Protein AF-A0A6A6EQM7-F1 (afdb_monomer_lite)

Structure (mmCIF, N/CA/C/O backbone):
data_AF-A0A6A6EQM7-F1
#
_entry.id   AF-A0A6A6EQM7-F1
#
loop_
_atom_site.group_PDB
_atom_site.id
_atom_site.type_symbol
_atom_site.label_atom_id
_atom_site.label_alt_id
_atom_site.label_comp_id
_atom_site.label_asym_id
_atom_site.label_entity_id
_atom_site.label_seq_id
_atom_site.pdbx_PDB_ins_code
_atom_site.Cartn_x
_atom_site.Cartn_y
_atom_site.Cartn_z
_atom_site.occupancy
_atom_site.B_iso_or_equiv
_atom_site.auth_seq_id
_atom_site.auth_comp_id
_atom_site.auth_asym_id
_atom_site.auth_atom_id
_atom_site.pdbx_PDB_model_num
ATOM 1 N N . MET A 1 1 ? 48.712 -15.292 -35.661 1.00 48.31 1 MET A N 1
ATOM 2 C CA . MET A 1 1 ? 48.149 -16.627 -35.947 1.00 48.31 1 MET A CA 1
ATOM 3 C C . MET A 1 1 ? 46.661 -16.428 -36.150 1.00 48.31 1 MET A C 1
ATOM 5 O O . MET A 1 1 ? 46.011 -15.920 -35.245 1.00 48.31 1 MET A O 1
ATOM 9 N N . THR A 1 2 ? 46.170 -16.629 -37.366 1.00 60.62 2 THR A N 1
ATOM 10 C CA . THR A 1 2 ? 44.804 -16.251 -37.763 1.00 60.62 2 THR A CA 1
ATOM 11 C C . THR A 1 2 ? 43.793 -17.243 -37.183 1.00 60.62 2 THR A C 1
ATOM 13 O O . THR A 1 2 ? 44.101 -18.425 -37.082 1.00 60.62 2 THR A O 1
ATOM 16 N N . ILE A 1 3 ? 42.580 -16.799 -36.828 1.00 56.69 3 ILE A N 1
ATOM 17 C CA . ILE A 1 3 ? 41.493 -17.660 -36.298 1.00 56.69 3 ILE A CA 1
ATOM 18 C C . ILE A 1 3 ? 41.220 -18.857 -37.231 1.00 56.69 3 ILE A C 1
ATOM 20 O O . ILE A 1 3 ? 40.892 -19.949 -36.775 1.00 56.69 3 ILE A O 1
ATOM 24 N N . LEU A 1 4 ? 41.460 -18.679 -38.533 1.00 53.56 4 LEU A N 1
ATOM 25 C CA . LEU A 1 4 ? 41.425 -19.724 -39.554 1.00 53.56 4 LEU A CA 1
ATOM 26 C C . LEU A 1 4 ? 42.369 -20.907 -39.250 1.00 53.56 4 LEU A C 1
ATOM 28 O O . LEU A 1 4 ? 41.964 -22.060 -39.387 1.00 53.56 4 LEU A O 1
ATOM 32 N N . ASP A 1 5 ? 43.589 -20.633 -38.778 1.00 62.34 5 ASP A N 1
ATOM 33 C CA . ASP A 1 5 ? 44.609 -21.647 -38.463 1.00 62.34 5 ASP A CA 1
ATOM 34 C C . ASP A 1 5 ? 44.280 -22.411 -37.166 1.00 62.34 5 ASP A C 1
ATOM 36 O O . ASP A 1 5 ? 44.743 -23.535 -36.945 1.00 62.34 5 ASP A O 1
ATOM 40 N N . GLU A 1 6 ? 43.498 -21.799 -36.272 1.00 64.06 6 GLU A N 1
ATOM 41 C CA . GLU A 1 6 ? 42.990 -22.443 -35.056 1.00 64.06 6 GLU A CA 1
ATOM 42 C C . GLU A 1 6 ? 41.737 -23.281 -35.351 1.00 64.06 6 GLU A C 1
ATOM 44 O O . GLU A 1 6 ? 41.615 -24.411 -34.876 1.00 64.06 6 GLU A O 1
ATOM 49 N N . PHE A 1 7 ? 40.836 -22.769 -36.192 1.00 59.97 7 PHE A N 1
ATOM 50 C CA . PHE A 1 7 ? 39.617 -23.457 -36.617 1.00 59.97 7 PHE A CA 1
ATOM 51 C C . PHE A 1 7 ? 39.933 -24.709 -37.447 1.00 59.97 7 PHE A C 1
ATOM 53 O O . PHE A 1 7 ? 39.394 -25.783 -37.177 1.00 59.97 7 PHE A O 1
ATOM 60 N N . GLN A 1 8 ? 40.885 -24.611 -38.383 1.00 57.59 8 GLN A N 1
ATOM 61 C CA . GLN A 1 8 ? 41.388 -25.767 -39.133 1.00 57.59 8 GLN A CA 1
ATOM 62 C C . GLN A 1 8 ? 41.993 -26.827 -38.207 1.00 57.59 8 GLN A C 1
ATOM 64 O O . GLN A 1 8 ? 41.717 -28.013 -38.377 1.00 57.59 8 GLN A O 1
ATOM 69 N N . ARG A 1 9 ? 42.746 -26.419 -37.177 1.00 60.41 9 ARG A N 1
ATOM 70 C CA . ARG A 1 9 ? 43.283 -27.359 -36.184 1.00 60.41 9 ARG A CA 1
ATOM 71 C C . ARG A 1 9 ? 42.194 -28.036 -35.355 1.00 60.41 9 ARG A C 1
ATOM 73 O O . ARG A 1 9 ? 42.255 -29.249 -35.194 1.00 60.41 9 ARG A O 1
ATOM 80 N N . LYS A 1 10 ? 41.185 -27.302 -34.872 1.00 61.72 10 LYS A N 1
ATOM 81 C CA . LYS A 1 10 ? 40.086 -27.871 -34.062 1.00 61.72 10 LYS A CA 1
ATOM 82 C C . LYS A 1 10 ? 39.231 -28.888 -34.825 1.00 61.72 10 LYS A C 1
ATOM 84 O O . LYS A 1 10 ? 38.786 -29.858 -34.224 1.00 61.72 10 LYS A O 1
ATOM 89 N N . ILE A 1 11 ? 39.044 -28.714 -36.134 1.00 55.62 11 ILE A N 1
ATOM 90 C CA . ILE A 1 11 ? 38.280 -29.657 -36.971 1.00 55.62 11 ILE A CA 1
ATOM 91 C C . ILE A 1 11 ? 39.082 -30.946 -37.249 1.00 55.62 11 ILE A C 1
ATOM 93 O O . ILE A 1 11 ? 38.516 -32.042 -37.223 1.00 55.62 11 ILE A O 1
ATOM 97 N N . VAL A 1 12 ? 40.399 -30.836 -37.471 1.00 54.72 12 VAL A N 1
ATOM 98 C CA . VAL A 1 12 ? 41.298 -31.968 -37.795 1.00 54.72 12 VAL A CA 1
ATOM 99 C C . VAL A 1 12 ? 41.464 -32.963 -36.634 1.00 54.72 12 VAL A C 1
ATOM 101 O O . VAL A 1 12 ? 41.797 -34.122 -36.863 1.00 54.72 12 VAL A O 1
ATOM 104 N N . ILE A 1 13 ? 41.177 -32.553 -35.395 1.00 53.66 13 ILE A N 1
ATOM 105 C CA . ILE A 1 13 ? 41.387 -33.376 -34.190 1.00 53.66 13 ILE A CA 1
ATOM 106 C C . ILE A 1 13 ? 40.326 -34.491 -34.018 1.00 53.66 13 ILE A C 1
ATOM 108 O O . ILE A 1 13 ? 40.576 -35.456 -33.299 1.00 53.66 13 ILE A O 1
ATOM 112 N N . SER A 1 14 ? 39.175 -34.446 -34.708 1.00 47.56 14 SER A N 1
ATOM 113 C CA . SER A 1 14 ? 38.178 -35.538 -34.660 1.00 47.56 14 SER A CA 1
ATOM 114 C C . SER A 1 14 ? 38.446 -36.604 -35.742 1.00 47.56 14 SER A C 1
ATOM 116 O O . SER A 1 14 ? 38.287 -36.391 -36.945 1.00 47.56 14 SER A O 1
ATOM 118 N N . SER A 1 15 ? 38.902 -37.777 -35.307 1.00 50.97 15 SER A N 1
ATOM 119 C CA . SER A 1 15 ? 39.661 -38.789 -36.067 1.00 50.97 15 SER A CA 1
ATOM 120 C C . SER A 1 15 ? 38.935 -39.562 -37.189 1.00 50.97 15 SER A C 1
ATOM 122 O O . SER A 1 15 ? 39.508 -40.490 -37.753 1.00 50.97 15 SER A O 1
ATOM 124 N N . GLY A 1 16 ? 37.719 -39.177 -37.585 1.00 55.12 16 GLY A N 1
ATOM 125 C CA . GLY A 1 16 ? 36.989 -39.763 -38.727 1.00 55.12 16 GLY A CA 1
ATOM 126 C C . GLY A 1 16 ? 36.678 -38.781 -39.862 1.00 55.12 16 GLY A C 1
ATOM 127 O O . GLY A 1 16 ? 36.151 -39.173 -40.902 1.00 55.12 16 GLY A O 1
ATOM 128 N N . VAL A 1 17 ? 36.999 -37.496 -39.687 1.00 52.00 17 VAL A N 1
ATOM 129 C CA . VAL A 1 17 ? 36.474 -36.410 -40.531 1.00 52.00 17 VAL A CA 1
ATOM 130 C C . VAL A 1 17 ? 37.425 -36.052 -41.684 1.00 52.00 17 VAL A C 1
ATOM 132 O O . VAL A 1 17 ? 37.037 -35.309 -42.571 1.00 52.00 17 VAL A O 1
ATOM 135 N N . GLY A 1 18 ? 38.636 -36.620 -41.778 1.00 52.28 18 GLY A N 1
ATOM 136 C CA . GLY A 1 18 ? 39.686 -36.187 -42.726 1.00 52.28 18 GLY A CA 1
ATOM 137 C C . GLY A 1 18 ? 39.275 -36.072 -44.208 1.00 52.28 18 GLY A C 1
ATOM 138 O O . GLY A 1 18 ? 39.628 -35.095 -44.868 1.00 52.28 18 GLY A O 1
ATOM 139 N N . LYS A 1 19 ? 38.460 -37.005 -44.729 1.00 55.03 19 LYS A N 1
ATOM 140 C CA . LYS A 1 19 ? 37.914 -36.917 -46.104 1.00 55.03 19 LYS A CA 1
ATOM 141 C C . LYS A 1 19 ? 36.828 -35.842 -46.241 1.00 55.03 19 LYS A C 1
ATOM 143 O O . LYS A 1 19 ? 36.769 -35.155 -47.256 1.00 55.03 19 LYS A O 1
ATOM 148 N N . VAL A 1 20 ? 36.000 -35.673 -45.210 1.00 55.84 20 VAL A N 1
ATOM 149 C CA . VAL A 1 20 ? 34.945 -34.650 -45.144 1.00 55.84 20 VAL A CA 1
ATOM 150 C C . VAL A 1 20 ? 35.559 -33.255 -44.976 1.00 55.84 20 VAL A C 1
ATOM 152 O O . VAL A 1 20 ? 35.103 -32.319 -45.623 1.00 55.84 20 VAL A O 1
ATOM 155 N N . VAL A 1 21 ? 36.645 -33.116 -44.204 1.00 57.25 21 VAL A N 1
ATOM 156 C CA . VAL A 1 21 ? 37.414 -31.869 -44.063 1.00 57.25 21 VAL A CA 1
ATOM 157 C C . VAL A 1 21 ? 38.009 -31.455 -45.397 1.00 57.25 21 VAL A C 1
ATOM 159 O O . VAL A 1 21 ? 37.822 -30.314 -45.789 1.00 57.25 21 VAL A O 1
ATOM 162 N N . HIS A 1 22 ? 38.682 -32.353 -46.123 1.00 54.66 22 HIS A N 1
ATOM 163 C CA . HIS A 1 22 ? 39.288 -31.993 -47.408 1.00 54.66 22 HIS A CA 1
ATOM 164 C C . HIS A 1 22 ? 38.228 -31.637 -48.468 1.00 54.66 22 HIS A C 1
ATOM 166 O O . HIS A 1 22 ? 38.450 -30.744 -49.284 1.00 54.66 22 HIS A O 1
ATOM 172 N N . ALA A 1 23 ? 37.055 -32.280 -48.427 1.00 53.97 23 ALA A N 1
ATOM 173 C CA . ALA A 1 23 ? 35.927 -31.965 -49.304 1.00 53.97 23 ALA A CA 1
ATOM 174 C C . ALA A 1 23 ? 35.247 -30.626 -48.955 1.00 53.97 23 ALA A C 1
ATOM 176 O O . ALA A 1 23 ? 34.910 -29.857 -49.853 1.00 53.97 23 ALA A O 1
ATOM 177 N N . LEU A 1 24 ? 35.066 -30.321 -47.665 1.00 53.34 24 LEU A N 1
ATOM 178 C CA . LEU A 1 24 ? 34.486 -29.054 -47.206 1.00 53.34 24 LEU A CA 1
ATOM 179 C C . LEU A 1 24 ? 35.476 -27.891 -47.336 1.00 53.34 24 LEU A C 1
ATOM 181 O O . LEU A 1 24 ? 35.084 -26.808 -47.753 1.00 53.34 24 LEU A O 1
ATOM 185 N N . ALA A 1 25 ? 36.756 -28.115 -47.044 1.00 56.50 25 ALA A N 1
ATOM 186 C CA . ALA A 1 25 ? 37.814 -27.118 -47.178 1.00 56.50 25 ALA A CA 1
ATOM 187 C C . ALA A 1 25 ? 38.108 -26.773 -48.645 1.00 56.50 25 ALA A C 1
ATOM 189 O O . ALA A 1 25 ? 38.387 -25.619 -48.941 1.00 56.50 25 ALA A O 1
ATOM 190 N N . TRP A 1 26 ? 37.997 -27.730 -49.578 1.00 49.75 26 TRP A N 1
ATOM 191 C CA . TRP A 1 26 ? 38.095 -27.447 -51.019 1.00 49.75 26 TRP A CA 1
ATOM 192 C C . TRP A 1 26 ? 36.907 -26.629 -51.543 1.00 49.75 26 TRP A C 1
ATOM 194 O O . TRP A 1 26 ? 37.039 -25.866 -52.497 1.00 49.75 26 TRP A O 1
ATOM 204 N N . LYS A 1 27 ? 35.737 -26.770 -50.910 1.00 60.09 27 LYS A N 1
ATOM 205 C CA . LYS A 1 27 ? 34.501 -26.098 -51.323 1.00 60.09 27 LYS A CA 1
ATOM 206 C C . LYS A 1 27 ? 34.482 -24.601 -50.991 1.00 60.09 27 LYS A C 1
ATOM 208 O O . LYS A 1 27 ? 33.705 -23.879 -51.604 1.00 60.09 27 LYS A O 1
ATOM 213 N N . PHE A 1 28 ? 35.333 -24.139 -50.072 1.00 58.94 28 PHE A N 1
ATOM 214 C CA . PHE A 1 28 ? 35.400 -22.741 -49.644 1.00 58.94 28 PHE A CA 1
ATOM 215 C C . PHE A 1 28 ? 36.842 -22.221 -49.724 1.00 58.94 28 PHE A C 1
ATOM 217 O O . PHE A 1 28 ? 37.717 -22.654 -48.978 1.00 58.94 28 PHE A O 1
ATOM 224 N N . ASN A 1 29 ? 37.106 -21.255 -50.609 1.00 71.81 29 ASN A N 1
ATOM 225 C CA . ASN A 1 29 ? 38.403 -20.565 -50.653 1.00 71.81 29 ASN A CA 1
ATOM 226 C C . ASN A 1 29 ? 38.622 -19.792 -49.333 1.00 71.81 29 ASN A C 1
ATOM 228 O O . ASN A 1 29 ? 37.673 -19.247 -48.772 1.00 71.81 29 ASN A O 1
ATOM 232 N N . LYS A 1 30 ? 39.870 -19.672 -48.864 1.00 73.31 30 LYS A N 1
ATOM 233 C CA . LYS A 1 30 ? 40.288 -18.787 -47.759 1.00 73.31 30 LYS A CA 1
ATOM 234 C C . LYS A 1 30 ? 39.599 -17.414 -47.797 1.00 73.31 30 LYS A C 1
ATOM 236 O O . LYS A 1 30 ? 39.030 -16.988 -46.799 1.00 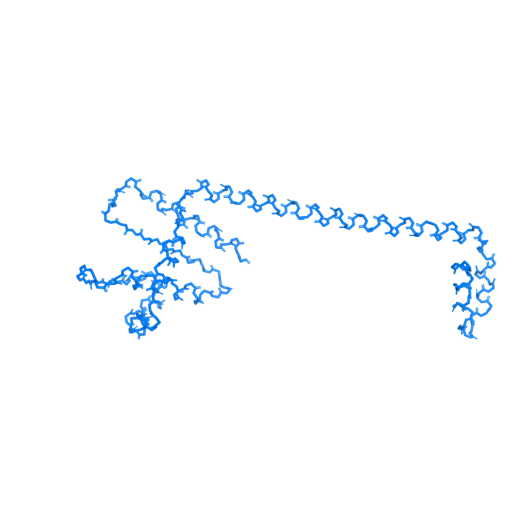73.31 30 LYS A O 1
ATOM 241 N N . ALA A 1 31 ? 39.538 -16.782 -48.971 1.00 76.12 31 ALA A N 1
ATOM 242 C CA . ALA A 1 31 ? 38.865 -15.492 -49.152 1.00 76.12 31 ALA A CA 1
ATOM 243 C C . ALA A 1 31 ? 37.343 -15.538 -48.897 1.00 76.12 31 ALA A C 1
ATOM 245 O O . ALA A 1 31 ? 36.720 -14.528 -48.581 1.00 76.12 31 ALA A O 1
ATOM 246 N N . GLU A 1 32 ? 36.697 -16.686 -49.077 1.00 78.44 32 GLU A N 1
ATOM 247 C CA . GLU A 1 32 ? 35.282 -16.890 -48.765 1.00 78.44 32 GLU A CA 1
ATOM 248 C C . GLU A 1 32 ? 35.052 -17.097 -47.267 1.00 78.44 32 GLU A C 1
ATOM 250 O O . GLU A 1 32 ? 34.159 -16.462 -46.704 1.00 78.44 32 GLU A O 1
ATOM 255 N N . VAL A 1 33 ? 35.905 -17.883 -46.604 1.00 80.31 33 VAL A N 1
ATOM 256 C CA . VAL A 1 33 ? 35.846 -18.078 -45.147 1.00 80.31 33 VAL A CA 1
ATOM 257 C C . VAL A 1 33 ? 36.122 -16.767 -44.406 1.00 80.31 33 VAL A C 1
ATOM 259 O O . VAL A 1 33 ? 35.363 -16.403 -43.508 1.00 80.31 33 VAL A O 1
ATOM 262 N N . ASP A 1 34 ? 37.123 -15.996 -44.838 1.00 78.25 34 ASP A N 1
ATOM 263 C CA . ASP A 1 34 ? 37.434 -14.677 -44.268 1.00 78.25 34 ASP A CA 1
ATOM 264 C C . ASP A 1 34 ? 36.263 -13.694 -44.446 1.00 78.25 34 ASP A C 1
ATOM 266 O O . ASP A 1 34 ? 35.932 -12.923 -43.536 1.00 78.25 34 ASP A O 1
ATOM 270 N N . ARG A 1 35 ? 35.566 -13.754 -45.592 1.00 84.94 35 ARG A N 1
ATOM 271 C CA . ARG A 1 35 ? 34.342 -12.971 -45.829 1.00 84.94 35 ARG A CA 1
ATOM 272 C C . ARG A 1 35 ? 33.201 -13.397 -44.906 1.00 84.94 35 ARG A C 1
ATOM 274 O O . ARG A 1 35 ? 32.504 -12.527 -44.383 1.00 84.94 35 ARG A O 1
ATOM 281 N N . MET A 1 36 ? 32.996 -14.696 -44.691 1.00 82.81 36 MET A N 1
ATOM 282 C CA . MET A 1 36 ? 31.962 -15.207 -43.782 1.00 82.81 36 MET A CA 1
ATOM 283 C C . MET A 1 36 ? 32.236 -14.816 -42.328 1.00 82.81 36 MET A C 1
ATOM 285 O O . MET A 1 36 ? 31.340 -14.290 -41.671 1.00 82.81 36 MET A O 1
ATOM 289 N N . LEU A 1 37 ? 33.471 -14.984 -41.854 1.00 82.94 37 LEU A N 1
ATOM 290 C CA . LEU A 1 37 ? 33.883 -14.578 -40.507 1.00 82.94 37 LEU A CA 1
ATOM 291 C C . LEU A 1 37 ? 33.724 -13.067 -40.305 1.00 82.94 37 LEU A C 1
ATOM 293 O O . LEU A 1 37 ? 33.137 -12.635 -39.317 1.00 82.94 37 LEU A O 1
ATOM 297 N N . SER A 1 38 ? 34.126 -12.259 -41.290 1.00 86.38 38 SER A N 1
ATOM 298 C CA . SER A 1 38 ? 33.918 -10.803 -41.254 1.00 86.38 38 SER A CA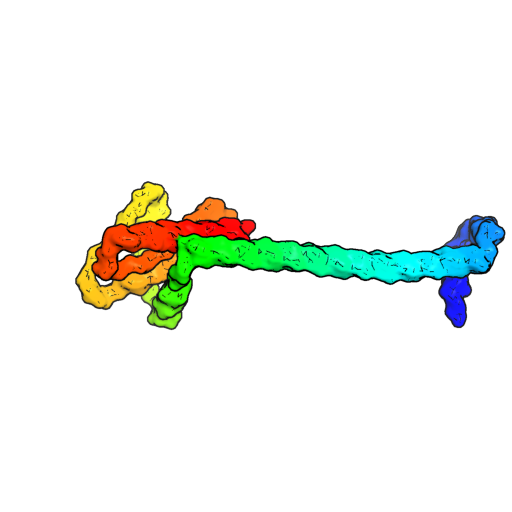 1
ATOM 299 C C . SER A 1 38 ? 32.436 -10.427 -41.146 1.00 86.38 38 SER A C 1
ATOM 301 O O . SER A 1 38 ? 32.079 -9.464 -40.467 1.00 86.38 38 SER A O 1
ATOM 303 N N . ARG A 1 39 ? 31.547 -11.180 -41.807 1.00 92.00 39 ARG A N 1
ATOM 304 C CA . ARG A 1 39 ? 30.094 -10.990 -41.683 1.00 92.00 39 ARG A CA 1
ATOM 305 C C . ARG A 1 39 ? 29.580 -11.420 -40.311 1.00 92.00 39 ARG A C 1
ATOM 307 O O . ARG A 1 39 ? 28.738 -10.717 -39.763 1.00 92.00 39 ARG A O 1
ATOM 314 N N . MET A 1 40 ? 30.080 -12.524 -39.759 1.00 90.19 40 MET A N 1
ATOM 315 C CA . MET A 1 40 ? 29.715 -12.992 -38.417 1.00 90.19 40 MET A CA 1
ATOM 316 C C . MET A 1 40 ? 30.121 -11.990 -37.335 1.00 90.19 40 MET A C 1
ATOM 318 O O . MET A 1 40 ? 29.304 -11.683 -36.474 1.00 90.19 40 MET A O 1
ATOM 322 N N . GLU A 1 41 ? 31.321 -11.412 -37.413 1.00 89.62 41 GLU A N 1
ATOM 323 C CA . GLU A 1 41 ? 31.762 -10.385 -36.457 1.00 89.62 41 GLU A CA 1
ATOM 324 C C . GLU A 1 41 ? 30.892 -9.124 -36.532 1.00 89.62 41 GLU A C 1
ATOM 326 O O . GLU A 1 41 ? 30.461 -8.592 -35.509 1.00 89.62 41 GLU A O 1
ATOM 331 N N . ARG A 1 42 ? 30.533 -8.681 -37.744 1.00 94.19 42 ARG A N 1
ATOM 332 C CA . ARG A 1 42 ? 29.588 -7.564 -37.917 1.00 94.19 42 ARG A CA 1
ATOM 333 C C . ARG A 1 42 ? 28.206 -7.885 -37.344 1.00 94.19 42 ARG A C 1
ATOM 335 O O . ARG A 1 42 ? 27.607 -7.030 -36.696 1.00 94.19 42 ARG A O 1
ATOM 342 N N . LEU A 1 43 ? 27.707 -9.105 -37.559 1.00 93.62 43 LEU A N 1
ATOM 343 C CA . LEU A 1 43 ? 26.425 -9.555 -37.008 1.00 93.62 43 LEU A CA 1
ATOM 344 C C . LEU A 1 43 ? 26.456 -9.624 -35.480 1.00 93.62 43 LEU A C 1
ATOM 346 O O . LEU A 1 43 ? 25.499 -9.197 -34.844 1.00 93.62 43 LEU A O 1
ATOM 350 N N . LYS A 1 44 ? 27.557 -10.095 -34.885 1.00 92.50 44 LYS A N 1
ATOM 351 C CA . LYS A 1 44 ? 27.738 -10.155 -33.430 1.00 92.50 44 LYS A CA 1
ATOM 352 C C . LYS A 1 44 ? 27.595 -8.776 -32.783 1.00 92.50 44 LYS A C 1
ATOM 354 O O . LYS A 1 44 ? 26.866 -8.639 -31.805 1.00 92.50 44 LYS A O 1
ATOM 359 N N . VAL A 1 45 ? 28.242 -7.758 -33.355 1.00 95.62 45 VAL A N 1
ATOM 360 C CA . VAL A 1 45 ? 28.136 -6.368 -32.877 1.00 95.62 45 VAL A CA 1
ATOM 361 C C . VAL A 1 45 ? 26.710 -5.835 -33.038 1.00 95.62 45 VAL A C 1
ATOM 363 O O . VAL A 1 45 ? 26.165 -5.246 -32.109 1.00 95.62 45 VAL A O 1
ATOM 366 N N . LEU A 1 46 ? 26.083 -6.072 -34.193 1.00 93.50 46 LEU A N 1
ATOM 367 C CA . LEU A 1 46 ? 24.720 -5.608 -34.463 1.00 93.50 46 LEU A CA 1
ATOM 368 C C . LEU A 1 46 ? 23.693 -6.226 -33.500 1.00 93.50 46 LEU A C 1
ATOM 370 O O . LEU A 1 46 ? 22.799 -5.525 -33.028 1.00 93.50 46 LEU A O 1
ATOM 374 N N . ILE A 1 47 ? 23.830 -7.518 -33.190 1.00 94.94 47 ILE A N 1
ATOM 375 C CA . ILE A 1 47 ? 22.970 -8.214 -32.225 1.00 94.94 47 ILE A CA 1
ATOM 376 C C . ILE A 1 47 ? 23.112 -7.582 -30.841 1.00 94.94 47 ILE A C 1
ATOM 378 O O . ILE A 1 47 ? 22.099 -7.284 -30.217 1.00 94.94 47 ILE A O 1
ATOM 382 N N . LEU A 1 48 ? 24.343 -7.330 -30.387 1.00 93.12 48 LEU A N 1
ATOM 383 C CA . LEU A 1 48 ? 24.586 -6.715 -29.082 1.00 93.12 48 LEU A CA 1
ATOM 384 C C . LEU A 1 48 ? 23.909 -5.342 -28.973 1.00 93.12 48 LEU A C 1
ATOM 386 O O . LEU A 1 48 ? 23.146 -5.108 -28.042 1.00 93.12 48 LEU A O 1
ATOM 390 N N . ILE A 1 49 ? 24.118 -4.476 -29.968 1.00 94.44 49 ILE A N 1
ATOM 391 C CA . ILE A 1 49 ? 23.508 -3.140 -30.003 1.00 94.44 49 ILE A CA 1
ATOM 392 C C . ILE A 1 49 ? 21.980 -3.239 -30.031 1.00 94.44 49 ILE A C 1
ATOM 394 O O . ILE A 1 49 ? 21.303 -2.497 -29.326 1.00 94.44 49 ILE A O 1
ATOM 398 N N . SER A 1 50 ? 21.424 -4.154 -30.830 1.00 92.31 50 SER A N 1
ATOM 399 C CA . SER A 1 50 ? 19.969 -4.325 -30.928 1.00 92.31 50 SER A CA 1
ATOM 400 C C . SER A 1 50 ? 19.372 -4.740 -29.581 1.00 92.31 50 SER A C 1
ATOM 402 O O . SER A 1 50 ? 18.386 -4.150 -29.149 1.00 92.31 50 SER A O 1
ATOM 404 N N . LEU A 1 51 ? 20.018 -5.675 -28.876 1.00 93.94 51 LEU A N 1
ATOM 405 C CA . LEU A 1 51 ? 19.606 -6.095 -27.535 1.00 93.94 51 LEU A CA 1
ATOM 406 C C . LEU A 1 51 ? 19.681 -4.944 -26.523 1.00 93.94 51 LEU A C 1
ATOM 408 O O . LEU A 1 51 ? 18.749 -4.751 -25.741 1.00 93.94 51 LEU A O 1
ATOM 412 N N . GLU A 1 52 ? 20.753 -4.150 -26.543 1.00 94.81 52 GLU A N 1
ATOM 413 C CA . GLU A 1 52 ? 20.887 -2.975 -25.671 1.00 94.81 52 GLU A CA 1
ATOM 414 C C . GLU A 1 52 ? 19.810 -1.920 -25.962 1.00 94.81 52 GLU A C 1
ATOM 416 O O . GLU A 1 52 ? 19.194 -1.376 -25.040 1.00 94.81 52 GLU A O 1
ATOM 421 N N . MET A 1 53 ? 19.534 -1.657 -27.241 1.00 93.25 53 MET A N 1
ATOM 422 C CA . MET A 1 53 ? 18.476 -0.740 -27.662 1.00 93.25 53 MET A CA 1
ATOM 423 C C . MET A 1 53 ? 17.095 -1.220 -27.218 1.00 93.25 53 MET A C 1
ATOM 425 O O . MET A 1 53 ? 16.280 -0.399 -26.791 1.00 93.25 53 MET A O 1
ATOM 429 N N . ASP A 1 54 ? 16.825 -2.520 -27.301 1.00 94.06 54 ASP A N 1
ATOM 430 C CA . ASP A 1 54 ? 15.555 -3.098 -26.869 1.00 94.06 54 ASP A CA 1
ATOM 431 C C . ASP A 1 54 ? 15.398 -3.010 -25.350 1.00 94.06 54 ASP A C 1
ATOM 433 O O . ASP A 1 54 ? 14.354 -2.554 -24.878 1.00 94.06 54 ASP A O 1
ATOM 437 N N . HIS A 1 55 ? 16.451 -3.312 -24.580 1.00 91.06 55 HIS A N 1
ATOM 438 C CA . HIS A 1 55 ? 16.469 -3.096 -23.130 1.00 91.06 55 HIS A CA 1
ATOM 439 C C . HIS A 1 55 ? 16.193 -1.637 -22.760 1.00 91.06 55 HIS A C 1
ATOM 441 O O . HIS A 1 55 ? 15.384 -1.359 -21.870 1.00 91.06 55 HIS A O 1
ATOM 447 N N . PHE A 1 56 ? 16.835 -0.697 -23.451 1.00 94.44 56 PHE A N 1
ATOM 448 C CA . PHE A 1 56 ? 16.627 0.726 -23.216 1.00 94.44 56 PHE A CA 1
ATOM 449 C C . PHE A 1 56 ? 15.198 1.163 -23.559 1.00 94.44 56 PHE A C 1
ATOM 451 O O . PHE A 1 56 ? 14.572 1.876 -22.773 1.00 94.44 56 PHE A O 1
ATOM 458 N N . LYS A 1 57 ? 14.655 0.724 -24.702 1.00 94.88 57 LYS A N 1
ATOM 459 C CA . LYS A 1 57 ? 13.272 1.023 -25.102 1.00 94.88 57 LYS A CA 1
ATOM 460 C C . LYS A 1 57 ? 12.267 0.477 -24.094 1.00 94.88 57 LYS A C 1
ATOM 462 O O . LYS A 1 57 ? 11.375 1.222 -23.697 1.00 94.88 57 LYS A O 1
ATOM 467 N N . LEU A 1 58 ? 12.437 -0.772 -23.656 1.00 94.25 58 LEU A N 1
ATOM 468 C CA . LEU A 1 58 ? 11.603 -1.388 -22.622 1.00 94.25 58 LEU A CA 1
ATOM 469 C C . LEU A 1 58 ? 11.678 -0.602 -21.312 1.00 94.25 58 LEU A C 1
ATOM 471 O O . LEU A 1 58 ? 10.647 -0.206 -20.778 1.00 94.25 58 LEU A O 1
ATOM 475 N N . SER A 1 59 ? 12.888 -0.304 -20.833 1.00 94.25 59 SER A N 1
ATOM 476 C CA . SER A 1 59 ? 13.094 0.485 -19.612 1.00 94.25 59 SER A CA 1
ATOM 477 C C . SER A 1 59 ? 12.450 1.870 -19.709 1.00 94.25 59 SER A C 1
ATOM 479 O O . SER A 1 59 ? 11.809 2.338 -18.769 1.00 94.25 59 SER A O 1
ATOM 481 N N . LYS A 1 60 ? 12.563 2.531 -20.864 1.00 95.12 60 LYS A N 1
ATOM 482 C CA . LYS A 1 60 ? 11.941 3.837 -21.095 1.00 95.12 60 LYS A CA 1
ATOM 483 C C . LYS A 1 60 ? 10.415 3.753 -21.122 1.00 95.12 60 LYS A C 1
ATOM 485 O O . LYS A 1 60 ? 9.774 4.614 -20.529 1.00 95.12 60 LYS A O 1
ATOM 490 N N . ALA A 1 61 ? 9.847 2.740 -21.777 1.00 94.62 61 ALA A N 1
ATOM 491 C CA . ALA A 1 61 ? 8.403 2.515 -21.801 1.00 94.62 61 ALA A CA 1
ATOM 492 C C . ALA A 1 61 ? 7.862 2.280 -20.382 1.00 94.62 61 ALA A C 1
ATOM 494 O O . ALA A 1 61 ? 6.985 3.013 -19.943 1.00 94.62 61 ALA A O 1
ATOM 495 N N . VAL A 1 62 ? 8.488 1.379 -19.618 1.00 91.69 62 VAL A N 1
ATOM 496 C CA . VAL A 1 62 ? 8.120 1.107 -18.217 1.00 91.69 62 VAL A CA 1
ATOM 497 C C . VAL A 1 62 ? 8.224 2.365 -17.351 1.00 91.69 62 VAL A C 1
ATOM 499 O O . VAL A 1 62 ? 7.330 2.653 -16.562 1.00 91.69 62 VAL A O 1
ATOM 502 N N . ASN A 1 63 ? 9.291 3.155 -17.498 1.00 91.50 63 ASN A N 1
ATOM 503 C CA . ASN A 1 63 ? 9.442 4.397 -16.737 1.00 91.50 63 ASN A CA 1
ATOM 504 C C . ASN A 1 63 ? 8.391 5.454 -17.101 1.00 91.50 63 ASN A C 1
ATOM 506 O O . ASN A 1 63 ? 7.962 6.200 -16.220 1.00 91.50 63 ASN A O 1
ATOM 510 N N . ASN A 1 64 ? 7.980 5.528 -18.369 1.00 93.50 64 ASN A N 1
ATOM 511 C CA . ASN A 1 64 ? 6.892 6.405 -18.791 1.00 93.50 64 ASN A CA 1
ATOM 512 C C . ASN A 1 64 ? 5.563 5.953 -18.177 1.00 93.50 64 ASN A C 1
ATOM 514 O O . ASN A 1 64 ? 4.897 6.776 -17.558 1.00 93.50 64 ASN A O 1
ATOM 518 N N . ASP A 1 65 ? 5.245 4.658 -18.233 1.00 90.38 65 ASP A N 1
ATOM 519 C CA . ASP A 1 65 ? 4.024 4.116 -17.626 1.00 90.38 65 ASP A CA 1
ATOM 520 C C . ASP A 1 65 ? 3.992 4.388 -16.113 1.00 90.38 65 ASP A C 1
ATOM 522 O O . ASP A 1 65 ? 2.994 4.870 -15.578 1.00 90.38 65 ASP A O 1
ATOM 526 N N . ILE A 1 66 ? 5.116 4.178 -15.412 1.00 87.50 66 ILE A N 1
ATOM 527 C CA . ILE A 1 66 ? 5.260 4.511 -13.984 1.00 87.50 66 ILE A CA 1
ATOM 528 C C . ILE A 1 66 ? 5.036 6.009 -13.737 1.00 87.50 66 ILE A C 1
ATOM 530 O O . ILE A 1 66 ? 4.450 6.389 -12.718 1.00 87.50 66 ILE A O 1
ATOM 534 N N . LYS A 1 67 ? 5.531 6.874 -14.626 1.00 90.62 67 LYS A N 1
ATOM 535 C CA . LYS A 1 67 ? 5.361 8.324 -14.506 1.00 90.62 67 LYS A CA 1
ATOM 536 C C . LYS A 1 67 ? 3.896 8.717 -14.680 1.00 90.62 67 LYS A C 1
ATOM 538 O O . LYS A 1 67 ? 3.384 9.443 -13.831 1.00 90.62 67 LYS A O 1
ATOM 543 N N . ASP A 1 68 ? 3.229 8.200 -15.703 1.00 90.44 68 ASP A N 1
ATOM 544 C CA . ASP A 1 68 ? 1.817 8.477 -15.978 1.00 90.44 68 ASP A CA 1
ATOM 545 C C . ASP A 1 68 ? 0.937 8.006 -14.819 1.00 90.44 68 ASP A C 1
ATOM 547 O O . ASP A 1 68 ? 0.089 8.746 -14.318 1.00 90.44 68 ASP A O 1
ATOM 551 N N . ILE A 1 69 ? 1.226 6.815 -14.298 1.00 85.88 69 ILE A N 1
ATOM 552 C CA . ILE A 1 69 ? 0.608 6.267 -13.093 1.00 85.88 69 ILE A CA 1
ATOM 553 C C . ILE A 1 69 ? 0.755 7.213 -11.892 1.00 85.88 69 ILE A C 1
ATOM 555 O O . ILE A 1 69 ? -0.223 7.483 -11.188 1.00 85.88 69 ILE A O 1
ATOM 559 N N . LYS A 1 70 ? 1.969 7.718 -11.636 1.00 86.25 70 LYS A N 1
ATOM 560 C CA . LYS A 1 70 ? 2.215 8.661 -10.534 1.00 86.25 70 LYS A CA 1
ATOM 561 C C . LYS A 1 70 ? 1.424 9.948 -10.732 1.00 86.25 70 LYS A C 1
ATOM 563 O O . LYS A 1 70 ? 0.780 10.401 -9.789 1.00 86.25 70 LYS A O 1
ATOM 568 N N . THR A 1 71 ? 1.402 10.476 -11.953 1.00 90.00 71 THR A N 1
ATOM 569 C CA . THR A 1 71 ? 0.628 11.671 -12.305 1.00 90.00 71 THR A CA 1
ATOM 570 C C . THR A 1 71 ? -0.870 11.467 -12.074 1.00 90.00 71 THR A C 1
ATOM 572 O O . THR A 1 71 ? -1.515 12.334 -11.488 1.00 90.00 71 THR A O 1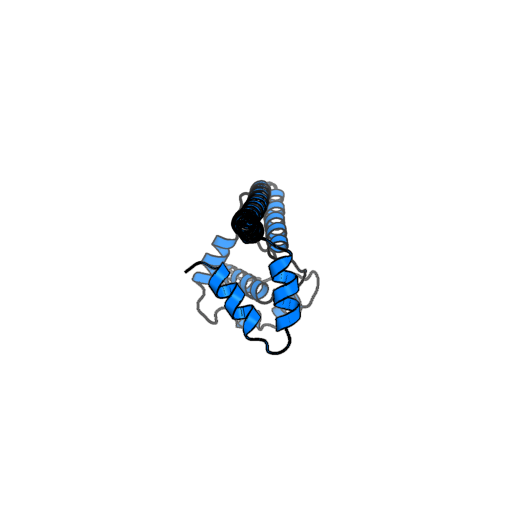
ATOM 575 N N . ILE A 1 72 ? -1.427 10.311 -12.445 1.00 89.00 72 ILE A N 1
ATOM 576 C CA . ILE A 1 72 ? -2.835 9.981 -12.179 1.00 89.00 72 ILE A CA 1
ATOM 577 C C . ILE A 1 72 ? -3.095 9.901 -10.669 1.00 89.00 72 ILE A C 1
ATOM 579 O O . ILE A 1 72 ? -4.055 10.489 -10.176 1.00 89.00 72 ILE A O 1
ATOM 583 N N . ALA A 1 73 ? -2.239 9.211 -9.911 1.00 86.25 73 ALA A N 1
ATOM 584 C CA . ALA A 1 73 ? -2.397 9.083 -8.462 1.00 86.25 73 ALA A CA 1
ATOM 585 C C . ALA A 1 73 ? -2.317 10.442 -7.735 1.00 86.25 73 ALA A C 1
ATOM 587 O O . ALA A 1 73 ? -3.042 10.667 -6.763 1.00 86.25 73 ALA A O 1
ATOM 588 N N . GLU A 1 74 ? -1.452 11.345 -8.195 1.00 86.75 74 GLU A N 1
ATOM 589 C CA . GLU A 1 74 ? -1.339 12.720 -7.692 1.00 86.75 74 GLU A CA 1
ATOM 590 C C . GLU A 1 74 ? -2.553 13.577 -8.066 1.00 86.75 74 GLU A C 1
ATOM 592 O O . GLU A 1 74 ? -3.052 14.317 -7.218 1.00 86.75 74 GLU A O 1
ATOM 597 N N . TRP A 1 75 ? -3.069 13.432 -9.291 1.00 89.62 75 TRP A N 1
ATOM 598 C CA . TRP A 1 75 ? -4.292 14.101 -9.739 1.00 89.62 75 TRP A CA 1
ATOM 599 C C . TRP A 1 75 ? -5.522 13.681 -8.923 1.00 89.62 75 TRP A C 1
ATOM 601 O O . TRP A 1 75 ? -6.341 14.533 -8.583 1.00 89.62 75 TRP A O 1
ATOM 611 N N . ILE A 1 76 ? -5.634 12.394 -8.562 1.00 87.44 76 ILE A N 1
ATOM 612 C CA . ILE A 1 76 ? -6.740 11.890 -7.735 1.00 87.44 76 ILE A CA 1
ATOM 613 C C . ILE A 1 76 ? -6.753 12.594 -6.373 1.00 87.44 76 ILE A C 1
ATOM 615 O O . ILE A 1 76 ? -7.799 13.062 -5.933 1.00 87.44 76 ILE A O 1
ATOM 619 N N . SER A 1 77 ? -5.617 12.666 -5.674 1.00 83.44 77 SER A N 1
ATOM 620 C CA . SER A 1 77 ? -5.558 13.356 -4.384 1.00 83.44 77 SER A CA 1
ATOM 621 C C . SER A 1 77 ? -4.144 13.832 -4.045 1.00 83.44 77 SER A C 1
ATOM 623 O O . SER A 1 77 ? -3.197 13.038 -4.106 1.00 83.44 77 SER A O 1
ATOM 625 N N . PRO A 1 78 ? -3.977 15.080 -3.565 1.00 75.75 78 PRO A N 1
ATOM 626 C CA . PRO A 1 78 ? -2.688 15.564 -3.078 1.00 75.75 78 PRO A CA 1
ATOM 627 C C . PRO A 1 78 ? -2.307 14.948 -1.722 1.00 75.75 78 PRO A C 1
ATOM 629 O O . PRO A 1 78 ? -1.170 15.085 -1.278 1.00 75.75 78 PRO A O 1
ATOM 632 N N . THR A 1 79 ? -3.232 14.272 -1.034 1.00 71.56 79 THR A N 1
ATOM 633 C CA . THR A 1 79 ? -3.016 13.821 0.342 1.00 71.56 79 THR A CA 1
ATOM 634 C C . THR A 1 79 ? -2.042 12.642 0.423 1.00 71.56 79 THR A C 1
ATOM 636 O O . THR A 1 79 ? -2.036 11.739 -0.425 1.00 71.56 79 THR A O 1
ATOM 639 N N . VAL A 1 80 ? -1.220 12.652 1.476 1.00 64.88 80 VAL A N 1
ATOM 640 C CA . VAL A 1 80 ? -0.227 11.622 1.794 1.00 64.88 80 VAL A CA 1
ATOM 641 C C . VAL A 1 80 ? -0.455 11.165 3.239 1.00 64.88 80 VAL A C 1
ATOM 643 O O . VAL A 1 80 ? -0.074 11.848 4.180 1.00 64.88 80 VAL A O 1
ATOM 646 N N . PHE A 1 81 ? -1.103 10.013 3.417 1.00 67.69 81 PHE A N 1
ATOM 647 C CA . PHE A 1 81 ? -1.336 9.384 4.730 1.00 67.69 81 PHE A CA 1
ATOM 648 C C . PHE A 1 81 ? -0.160 8.560 5.294 1.00 67.69 81 PHE A C 1
ATOM 650 O O . PHE A 1 81 ? -0.038 8.513 6.519 1.00 67.69 81 PHE A O 1
ATOM 657 N N . PRO A 1 82 ? 0.740 7.959 4.479 1.00 71.81 82 PRO A N 1
ATOM 658 C CA . PRO A 1 82 ? 1.816 7.108 4.998 1.00 71.81 82 PRO A CA 1
ATOM 659 C C . PRO A 1 82 ? 2.757 7.778 6.008 1.00 71.81 82 PRO A C 1
ATOM 661 O O . PRO A 1 82 ? 3.261 7.101 6.897 1.00 71.81 82 PRO A O 1
ATOM 664 N N . ALA A 1 83 ? 2.975 9.095 5.909 1.00 77.06 83 ALA A N 1
ATOM 665 C CA . ALA A 1 83 ? 3.868 9.816 6.818 1.00 77.06 83 ALA A CA 1
ATOM 666 C C . ALA A 1 83 ? 3.342 9.814 8.263 1.00 77.06 83 ALA A C 1
ATOM 668 O O . ALA A 1 83 ? 4.065 9.445 9.180 1.00 77.06 83 ALA A O 1
ATOM 669 N N . GLN A 1 84 ? 2.054 10.123 8.459 1.00 82.62 84 GLN A N 1
ATOM 670 C CA . GLN A 1 84 ? 1.441 10.133 9.791 1.00 82.62 84 GLN A CA 1
ATOM 671 C C . GLN A 1 84 ? 1.473 8.745 10.441 1.00 82.62 84 GLN A C 1
ATOM 673 O O . GLN A 1 84 ? 1.747 8.628 11.633 1.00 82.62 84 GLN A O 1
ATOM 678 N N . GLN A 1 85 ? 1.199 7.696 9.661 1.00 87.81 85 GLN A N 1
ATOM 679 C CA . GLN A 1 85 ? 1.273 6.318 10.138 1.00 87.81 85 GLN A CA 1
ATOM 680 C C . GLN A 1 85 ? 2.705 5.953 10.550 1.00 87.81 85 GLN A C 1
ATOM 682 O O . GLN A 1 85 ? 2.912 5.447 11.650 1.00 87.81 85 GLN A O 1
ATOM 687 N N . SER A 1 86 ? 3.689 6.250 9.696 1.00 86.62 86 SER A N 1
ATOM 688 C CA . SER A 1 86 ? 5.102 5.980 9.977 1.00 86.62 86 SER A CA 1
ATOM 689 C C . SER A 1 86 ? 5.579 6.697 11.240 1.00 86.62 86 SER A C 1
ATOM 691 O O . SER A 1 86 ? 6.258 6.090 12.063 1.00 86.62 86 SER A O 1
ATOM 693 N N . ASP A 1 87 ? 5.191 7.959 11.428 1.00 89.06 87 ASP A N 1
ATOM 694 C CA . ASP A 1 87 ? 5.556 8.743 12.610 1.00 89.06 87 ASP A CA 1
ATOM 695 C C . ASP A 1 87 ? 4.942 8.180 13.899 1.00 89.06 87 ASP A C 1
ATOM 697 O O . ASP A 1 87 ? 5.568 8.234 14.957 1.00 89.06 87 ASP A O 1
ATOM 701 N N . LEU A 1 88 ? 3.710 7.659 13.833 1.00 90.44 88 LEU A N 1
ATOM 702 C CA . LEU A 1 88 ? 3.046 7.034 14.979 1.00 90.44 88 LEU A CA 1
ATOM 703 C C . LEU A 1 88 ? 3.725 5.717 15.354 1.00 90.44 88 LEU A C 1
ATOM 705 O O . LEU A 1 88 ? 4.044 5.517 16.523 1.00 90.44 88 LEU A O 1
ATOM 709 N N . ILE A 1 89 ? 3.997 4.859 14.370 1.00 92.50 89 ILE A N 1
ATOM 710 C CA . ILE A 1 89 ? 4.678 3.581 14.599 1.00 92.50 89 ILE A CA 1
ATOM 711 C C . ILE A 1 89 ? 6.111 3.790 15.093 1.00 92.50 89 ILE A C 1
ATOM 713 O O . ILE A 1 89 ? 6.533 3.107 16.017 1.00 92.50 89 ILE A O 1
ATOM 717 N N . ALA A 1 90 ? 6.841 4.780 14.575 1.00 91.44 90 ALA A N 1
ATOM 718 C CA . ALA A 1 90 ? 8.200 5.077 15.033 1.00 91.44 90 ALA A CA 1
ATOM 719 C C . ALA A 1 90 ? 8.277 5.494 16.515 1.00 91.44 90 ALA A C 1
ATOM 721 O O . ALA A 1 90 ? 9.337 5.400 17.127 1.00 91.44 90 ALA A O 1
ATOM 722 N N . ARG A 1 91 ? 7.169 5.972 17.095 1.00 91.06 91 ARG A N 1
ATOM 723 C CA . ARG A 1 91 ? 7.062 6.353 18.516 1.00 91.06 91 ARG A CA 1
ATOM 724 C C . ARG A 1 91 ? 6.503 5.235 19.395 1.00 91.06 91 ARG A C 1
ATOM 726 O O . ARG A 1 91 ? 6.304 5.448 20.589 1.00 91.06 91 ARG A O 1
ATOM 733 N N . ARG A 1 92 ? 6.147 4.096 18.805 1.00 91.56 92 ARG A N 1
ATOM 734 C CA . ARG A 1 92 ? 5.596 2.953 19.524 1.00 91.56 92 ARG A CA 1
ATOM 735 C C . ARG A 1 92 ? 6.716 2.272 20.305 1.00 91.56 92 ARG A C 1
ATOM 737 O O . ARG A 1 92 ? 7.721 1.880 19.726 1.00 91.56 92 ARG A O 1
ATOM 744 N N . GLU A 1 93 ? 6.487 2.054 21.593 1.00 90.69 93 GLU A N 1
ATOM 745 C CA . GLU A 1 93 ? 7.307 1.143 22.392 1.00 90.69 93 GLU A CA 1
ATOM 746 C C . GLU A 1 93 ? 6.905 -0.309 22.113 1.00 90.69 93 GLU A C 1
ATOM 748 O O . GLU A 1 93 ? 5.710 -0.628 22.016 1.00 90.69 93 GLU A O 1
ATOM 753 N N . GLU A 1 94 ? 7.892 -1.196 21.997 1.00 89.06 94 GLU A N 1
ATOM 754 C CA . GLU A 1 94 ? 7.674 -2.613 21.699 1.00 89.06 94 GLU A CA 1
ATOM 755 C C . GLU A 1 94 ? 6.711 -3.263 22.713 1.00 89.06 94 GLU A C 1
ATOM 757 O O . GLU A 1 94 ? 6.702 -2.942 23.900 1.00 89.06 94 GLU A O 1
ATOM 762 N N . GLY A 1 95 ? 5.820 -4.136 22.233 1.00 87.94 95 GLY A N 1
ATOM 763 C CA . GLY A 1 95 ? 4.770 -4.760 23.051 1.00 87.94 95 GLY A CA 1
ATOM 764 C C . GLY A 1 95 ? 3.549 -3.873 23.344 1.00 87.94 95 GLY A C 1
ATOM 765 O O . GLY A 1 95 ? 2.496 -4.385 23.736 1.00 87.94 95 GLY A O 1
ATOM 766 N N . THR A 1 96 ? 3.611 -2.560 23.088 1.00 91.94 96 THR A N 1
ATOM 767 C CA . THR A 1 96 ? 2.442 -1.677 23.247 1.00 91.94 96 THR A CA 1
ATOM 768 C C . THR A 1 96 ? 1.304 -2.113 22.325 1.00 91.94 96 THR A C 1
ATOM 770 O O . THR A 1 96 ? 1.517 -2.359 21.135 1.00 91.94 96 THR A O 1
ATOM 773 N N . GLY A 1 97 ? 0.091 -2.182 22.886 1.00 90.75 97 GLY A N 1
ATOM 774 C CA . GLY A 1 97 ? -1.150 -2.513 22.180 1.00 90.75 97 GLY A CA 1
ATOM 775 C C . GLY A 1 97 ? -1.349 -3.994 21.860 1.00 90.75 97 GLY A C 1
ATOM 776 O O . GLY A 1 97 ? -2.361 -4.328 21.253 1.00 90.75 97 GLY A O 1
ATOM 777 N N . GLN A 1 98 ? -0.451 -4.886 22.294 1.00 94.12 98 GLN A N 1
ATOM 778 C CA . GLN A 1 98 ? -0.601 -6.323 22.040 1.00 94.12 98 GLN A CA 1
ATOM 779 C C . GLN A 1 98 ? -1.865 -6.898 22.697 1.00 94.12 98 GLN A C 1
ATOM 781 O O . GLN A 1 98 ? -2.627 -7.599 22.047 1.00 94.12 98 GLN A O 1
ATOM 786 N N . TRP A 1 99 ? -2.163 -6.478 23.932 1.00 94.00 99 TRP A N 1
ATOM 787 C CA . TRP A 1 99 ? -3.395 -6.844 24.645 1.00 94.00 99 TRP A CA 1
ATOM 788 C C . TRP A 1 99 ? -4.677 -6.546 23.850 1.00 94.00 99 TRP A C 1
ATOM 790 O O . TRP A 1 99 ? -5.686 -7.215 24.036 1.00 94.00 99 TRP A O 1
ATOM 800 N N . PHE A 1 100 ? -4.648 -5.523 22.989 1.00 95.00 100 PHE A N 1
ATOM 801 C CA . PHE A 1 100 ? -5.778 -5.139 22.151 1.00 95.00 100 PHE A CA 1
ATOM 802 C C . PHE A 1 100 ? -5.873 -6.036 20.914 1.00 95.00 100 PHE A C 1
ATOM 804 O O . PHE A 1 100 ? -6.966 -6.476 20.572 1.00 95.00 100 PHE A O 1
ATOM 811 N N . LEU A 1 101 ? -4.742 -6.343 20.272 1.00 94.62 101 LEU A N 1
ATOM 812 C CA . LEU A 1 101 ? -4.698 -7.256 19.123 1.00 94.62 101 LEU A CA 1
ATOM 813 C C . LEU A 1 101 ? -5.083 -8.692 19.508 1.00 94.62 101 LEU A C 1
ATOM 815 O O . LEU A 1 101 ? -5.714 -9.384 18.715 1.00 94.62 101 LEU A O 1
ATOM 819 N N . ASP A 1 102 ? -4.757 -9.108 20.733 1.00 95.50 102 ASP A N 1
ATOM 820 C CA . ASP A 1 102 ? -5.086 -10.434 21.271 1.00 95.50 102 ASP A CA 1
ATOM 821 C C . ASP A 1 102 ? -6.519 -10.524 21.828 1.00 95.50 102 ASP A C 1
ATOM 823 O O . ASP A 1 102 ? -6.950 -11.586 22.283 1.00 95.50 102 ASP A O 1
ATOM 827 N N . SER A 1 103 ? -7.261 -9.412 21.836 1.00 95.81 103 SER A N 1
ATOM 828 C CA . SER A 1 103 ? -8.609 -9.372 22.402 1.00 95.81 103 SER A CA 1
ATOM 829 C C . SER A 1 103 ? -9.617 -10.146 21.537 1.00 95.81 103 SER A C 1
ATOM 831 O O . SER A 1 103 ? -9.533 -10.112 20.301 1.00 95.81 103 SER A O 1
ATOM 833 N N . PRO A 1 104 ? -10.602 -10.833 22.151 1.00 95.50 104 PRO A N 1
ATOM 834 C CA . PRO A 1 104 ? -11.649 -11.518 21.397 1.00 95.50 104 PRO A CA 1
ATOM 835 C C . PRO A 1 104 ? -12.464 -10.541 20.540 1.00 95.50 104 PRO A C 1
ATOM 837 O O . PRO A 1 104 ? -12.811 -10.871 19.410 1.00 95.50 104 PRO A O 1
ATOM 840 N N . GLU A 1 105 ? -12.686 -9.313 21.014 1.00 95.25 105 GLU A N 1
ATOM 841 C CA . GLU A 1 105 ? -13.413 -8.276 20.280 1.00 95.25 105 GLU A CA 1
ATOM 842 C C . GLU A 1 105 ? -12.713 -7.898 18.968 1.00 95.25 105 GLU A C 1
ATOM 844 O O . GLU A 1 105 ? -13.370 -7.731 17.937 1.00 95.25 105 GLU A O 1
ATOM 849 N N . PHE A 1 106 ? -11.380 -7.786 18.984 1.00 95.38 106 PHE A N 1
ATOM 850 C CA . PHE A 1 106 ? -10.598 -7.527 17.776 1.00 95.38 106 PHE A CA 1
ATOM 851 C C . PHE A 1 106 ? -10.646 -8.714 16.808 1.00 95.38 106 PHE A C 1
ATOM 853 O O . PHE A 1 106 ? -10.856 -8.530 15.606 1.00 95.38 106 PHE A O 1
ATOM 860 N N . ALA A 1 107 ? -10.482 -9.933 17.327 1.00 94.19 107 ALA A N 1
ATOM 861 C CA . ALA A 1 107 ? -10.502 -11.150 16.521 1.00 94.19 107 ALA A CA 1
ATOM 862 C C . ALA A 1 107 ? -11.867 -11.389 15.852 1.00 94.19 107 ALA A C 1
ATOM 864 O O . ALA A 1 107 ? -11.925 -11.787 14.685 1.00 94.19 107 ALA A O 1
ATOM 865 N N . ASP A 1 108 ? -12.960 -11.130 16.569 1.00 95.50 108 ASP A N 1
ATOM 866 C CA . ASP A 1 108 ? -14.317 -11.260 16.042 1.00 95.50 108 ASP A CA 1
ATOM 867 C C . ASP A 1 108 ? -14.614 -10.184 14.996 1.00 95.50 108 ASP A C 1
ATOM 869 O O . ASP A 1 108 ? -15.107 -10.510 13.912 1.00 95.50 108 ASP A O 1
ATOM 873 N N . TRP A 1 109 ? -14.207 -8.935 15.252 1.00 95.81 109 TRP A N 1
ATOM 874 C CA . TRP A 1 109 ? -14.290 -7.860 14.262 1.00 95.81 109 TRP A CA 1
ATOM 875 C C . TRP A 1 109 ? -13.561 -8.222 12.963 1.00 95.81 109 TRP A C 1
ATOM 877 O O . TRP A 1 109 ? -14.119 -8.058 11.880 1.00 95.81 109 TRP A O 1
ATOM 887 N N . LEU A 1 110 ? -12.344 -8.763 13.058 1.00 91.62 110 LEU A N 1
ATOM 888 C CA . LEU A 1 110 ? -11.544 -9.117 11.886 1.00 91.62 110 LEU A CA 1
ATOM 889 C C . LEU A 1 110 ? -12.165 -10.253 11.054 1.00 91.62 110 LEU A C 1
ATOM 891 O O . LEU A 1 110 ? -11.989 -10.296 9.835 1.00 91.62 110 LEU A O 1
ATOM 895 N N . ARG A 1 111 ? -12.878 -11.182 11.701 1.00 90.94 111 ARG A N 1
ATOM 896 C CA . ARG A 1 111 ? -13.505 -12.339 11.043 1.00 90.94 111 ARG A CA 1
ATOM 897 C C . ARG A 1 111 ? -14.818 -11.977 10.349 1.00 90.94 111 ARG A C 1
ATOM 899 O O . ARG A 1 111 ? -15.165 -12.602 9.346 1.00 90.94 111 ARG A O 1
ATOM 906 N N . GLU A 1 112 ? -15.557 -11.010 10.884 1.00 92.50 112 GLU A N 1
ATOM 907 C CA . GLU A 1 112 ? -16.882 -10.645 10.390 1.00 92.50 112 GLU A CA 1
ATOM 908 C C . GLU A 1 112 ? -16.811 -9.655 9.206 1.00 92.50 112 GLU A C 1
ATOM 910 O O . GLU A 1 112 ? -16.276 -8.551 9.333 1.00 92.50 112 GLU A O 1
ATOM 915 N N . PRO A 1 113 ? -17.382 -9.988 8.033 1.00 88.75 113 PRO A N 1
ATOM 916 C CA . PRO A 1 113 ? -17.454 -9.052 6.919 1.00 88.75 113 PRO A CA 1
ATOM 917 C C . PRO A 1 113 ? -18.329 -7.839 7.256 1.00 88.75 113 PRO A C 1
ATOM 919 O O . PRO A 1 113 ? -19.447 -7.993 7.737 1.00 88.75 113 PRO A O 1
ATOM 922 N N . ARG A 1 114 ? -17.879 -6.634 6.879 1.00 90.00 114 ARG A N 1
ATOM 923 C CA . ARG A 1 114 ? -18.620 -5.363 7.067 1.00 90.00 114 ARG A CA 1
ATOM 924 C C . ARG A 1 114 ? -18.886 -4.997 8.537 1.00 90.00 114 ARG A C 1
ATOM 926 O O . ARG A 1 114 ? -19.809 -4.235 8.818 1.00 90.00 114 ARG A O 1
ATOM 933 N N . SER A 1 115 ? -18.070 -5.494 9.456 1.00 92.94 115 SER A N 1
ATOM 934 C CA . SER A 1 115 ? -18.128 -5.164 10.878 1.00 92.94 115 SER A CA 1
ATOM 935 C C . SER A 1 115 ? -17.436 -3.827 11.189 1.00 92.94 115 SER A C 1
ATOM 937 O O . SER A 1 115 ? -16.582 -3.333 10.445 1.00 92.94 115 SER A O 1
ATOM 939 N N . THR A 1 116 ? -17.805 -3.206 12.311 1.00 94.00 116 THR A N 1
ATOM 940 C CA . THR A 1 116 ? -17.168 -1.980 12.817 1.00 94.00 116 THR A CA 1
ATOM 941 C C . THR A 1 116 ? -16.710 -2.192 14.250 1.00 94.00 116 THR A C 1
ATOM 943 O O . THR A 1 116 ? -17.528 -2.493 15.115 1.00 94.00 116 THR A O 1
ATOM 946 N N . LEU A 1 117 ? -15.419 -1.982 14.510 1.00 93.38 117 LEU A N 1
ATOM 947 C CA . LEU A 1 117 ? -14.875 -1.988 15.861 1.00 93.38 117 LEU A CA 1
ATOM 948 C C . LEU A 1 117 ? -14.943 -0.583 16.445 1.00 93.38 117 LEU A C 1
ATOM 950 O O . LEU A 1 117 ? -14.287 0.345 15.966 1.00 93.38 117 LEU A O 1
ATOM 954 N N . PHE A 1 118 ? -15.754 -0.424 17.485 1.00 90.81 118 PHE A N 1
ATOM 955 C CA . PHE A 1 118 ? -15.892 0.838 18.192 1.00 90.81 118 PHE A CA 1
ATOM 956 C C . PHE A 1 118 ? -15.086 0.813 19.493 1.00 90.81 118 PHE A C 1
ATOM 958 O O . PHE A 1 118 ? -15.322 -0.026 20.356 1.00 90.81 118 PHE A O 1
ATOM 965 N N . CYS A 1 119 ? -14.159 1.763 19.646 1.00 88.75 119 CYS A N 1
ATOM 966 C CA . CYS A 1 119 ? -13.261 1.850 20.802 1.00 88.75 119 CYS A CA 1
ATOM 967 C C . CYS A 1 119 ? -13.562 3.102 21.652 1.00 88.75 119 CYS A C 1
ATOM 969 O O . CYS A 1 119 ? -12.859 4.114 21.524 1.00 88.75 119 CYS A O 1
ATOM 971 N N . PRO A 1 120 ? -14.591 3.086 22.520 1.00 86.38 120 PRO A N 1
ATOM 972 C CA . PRO A 1 120 ? -14.893 4.210 23.399 1.00 86.38 120 PRO A CA 1
ATOM 973 C C . PRO A 1 120 ? -13.805 4.368 24.468 1.00 86.38 120 PRO A C 1
ATOM 975 O O . PRO A 1 120 ? -13.356 3.405 25.079 1.00 86.38 120 PRO A O 1
ATOM 978 N N . SER A 1 121 ? -13.350 5.597 24.705 1.00 83.19 121 SER A N 1
ATOM 979 C CA . SER A 1 121 ? -12.490 5.920 25.854 1.00 83.19 121 SER A CA 1
ATOM 980 C C . SER A 1 121 ? -12.382 7.432 26.038 1.00 83.19 121 SER A C 1
ATOM 982 O O . SER A 1 121 ? -12.690 8.202 25.124 1.00 83.19 121 SER A O 1
ATOM 984 N N . ILE A 1 122 ? -11.865 7.863 27.183 1.00 85.56 122 ILE A N 1
ATOM 985 C CA . ILE A 1 122 ? -11.545 9.268 27.460 1.00 85.56 122 ILE A CA 1
ATOM 986 C C . ILE A 1 122 ? -10.391 9.796 26.579 1.00 85.56 122 ILE A C 1
ATOM 988 O O . ILE A 1 122 ? -9.604 9.018 26.028 1.00 85.56 122 ILE A O 1
ATOM 992 N N . PRO A 1 123 ? -10.292 11.116 26.350 1.00 83.50 123 PRO A N 1
ATOM 993 C CA . PRO A 1 123 ? -9.149 11.701 25.651 1.00 83.50 123 PRO A CA 1
ATOM 994 C C . PRO A 1 123 ? -7.818 11.329 26.328 1.00 83.50 123 PRO A C 1
ATOM 996 O O . PRO A 1 123 ? -7.743 11.246 27.548 1.00 83.50 123 PRO A O 1
ATOM 999 N N . GLY A 1 124 ? -6.766 11.098 25.536 1.00 81.38 124 GLY A N 1
ATOM 1000 C CA . GLY A 1 124 ? -5.420 10.795 26.048 1.00 81.38 124 GLY A CA 1
ATOM 1001 C C . GLY A 1 124 ? -5.084 9.311 26.253 1.00 81.38 124 GLY A C 1
ATOM 1002 O O . GLY A 1 124 ? -3.915 8.990 26.410 1.00 81.38 124 GLY A O 1
ATOM 1003 N N . THR A 1 125 ? -6.038 8.379 26.149 1.00 86.12 125 THR A N 1
ATOM 1004 C CA . THR A 1 125 ? -5.798 6.927 26.371 1.00 86.12 125 THR A CA 1
ATOM 1005 C C . THR A 1 125 ? -5.076 6.204 25.219 1.00 86.12 125 THR A C 1
ATOM 1007 O O . THR A 1 125 ? -5.100 4.985 25.135 1.00 86.12 125 THR A O 1
ATOM 1010 N N . GLY A 1 126 ? -4.478 6.926 24.269 1.00 86.06 126 GLY A N 1
ATOM 1011 C CA . GLY A 1 126 ? -3.710 6.294 23.188 1.00 86.06 126 GLY A CA 1
ATOM 1012 C C . GLY A 1 126 ? -4.528 5.640 22.063 1.00 86.06 126 GLY A C 1
ATOM 1013 O O . GLY A 1 126 ? -3.966 4.875 21.289 1.00 86.06 126 GLY A O 1
ATOM 1014 N N . LYS A 1 127 ? -5.818 5.968 21.887 1.00 89.94 127 LYS A N 1
ATOM 1015 C CA . LYS A 1 127 ? -6.649 5.473 20.760 1.00 89.94 127 LYS A CA 1
ATOM 1016 C C . LYS A 1 127 ? -5.982 5.620 19.389 1.00 89.94 127 LYS A C 1
ATOM 1018 O O . LYS A 1 127 ? -6.022 4.700 18.585 1.00 89.94 127 LYS A O 1
ATOM 1023 N N . THR A 1 128 ? -5.352 6.767 19.131 1.00 90.25 128 THR A N 1
ATOM 1024 C CA . THR A 1 128 ? -4.630 7.016 17.874 1.00 90.25 128 THR A CA 1
ATOM 1025 C C . THR A 1 128 ? -3.463 6.047 17.689 1.00 90.25 128 THR A C 1
ATOM 1027 O O . THR A 1 128 ? -3.233 5.587 16.577 1.00 90.25 128 THR A O 1
ATOM 1030 N N . MET A 1 129 ? -2.764 5.698 18.774 1.00 92.56 129 MET A N 1
ATOM 1031 C CA . MET A 1 129 ? -1.701 4.694 18.745 1.00 92.56 129 MET A CA 1
ATOM 1032 C C . MET A 1 129 ? -2.277 3.297 18.490 1.00 92.56 129 MET A C 1
ATOM 1034 O O . MET A 1 129 ? -1.762 2.588 17.637 1.00 92.56 129 MET A O 1
ATOM 1038 N N . LEU A 1 130 ? -3.387 2.923 19.139 1.00 93.31 130 LEU A N 1
ATOM 1039 C CA . LEU A 1 130 ? -4.068 1.646 18.867 1.00 93.31 130 LEU A CA 1
ATOM 1040 C C . LEU A 1 130 ? -4.547 1.540 17.412 1.00 93.31 130 LEU A C 1
ATOM 1042 O O . LEU A 1 130 ? -4.394 0.490 16.792 1.00 93.31 130 LEU A O 1
ATOM 1046 N N . ALA A 1 131 ? -5.068 2.627 16.838 1.00 92.81 131 ALA A N 1
ATOM 1047 C CA . ALA A 1 131 ? -5.435 2.678 15.425 1.00 92.81 131 ALA A CA 1
ATOM 1048 C C . ALA A 1 131 ? -4.208 2.497 14.516 1.00 92.81 131 ALA A C 1
ATOM 1050 O O . ALA A 1 131 ? -4.268 1.718 13.568 1.00 92.81 131 ALA A O 1
ATOM 1051 N N . ALA A 1 132 ? -3.082 3.148 14.828 1.00 92.81 132 ALA A N 1
ATOM 1052 C CA . ALA A 1 132 ? -1.838 2.958 14.084 1.00 92.81 132 ALA A CA 1
ATOM 1053 C C . ALA A 1 132 ? -1.336 1.508 14.172 1.00 92.81 132 ALA A C 1
ATOM 1055 O O . ALA A 1 132 ? -1.032 0.910 13.142 1.00 92.81 132 ALA A O 1
ATOM 1056 N N . ILE A 1 133 ? -1.326 0.916 15.367 1.00 94.00 133 ILE A N 1
ATOM 1057 C CA . ILE A 1 133 ? -0.949 -0.488 15.590 1.00 94.00 133 ILE A CA 1
ATOM 1058 C C . ILE A 1 133 ? -1.858 -1.429 14.792 1.00 94.00 133 ILE A C 1
ATOM 1060 O O . ILE A 1 133 ? -1.377 -2.357 14.150 1.00 94.00 133 ILE A O 1
ATOM 1064 N N . THR A 1 134 ? -3.164 -1.154 14.771 1.00 93.69 134 THR A N 1
ATOM 1065 C CA . THR A 1 134 ? -4.136 -1.919 13.976 1.00 93.69 134 THR A CA 1
ATOM 1066 C C . THR A 1 134 ? -3.805 -1.858 12.489 1.00 93.69 134 THR A C 1
ATOM 1068 O O . THR A 1 134 ? -3.750 -2.887 11.825 1.00 93.69 134 THR A O 1
ATOM 1071 N N . ILE A 1 135 ? -3.553 -0.656 11.961 1.00 92.12 135 ILE A N 1
ATOM 1072 C CA . ILE A 1 135 ? -3.207 -0.446 10.549 1.00 92.12 135 ILE A CA 1
ATOM 1073 C C . ILE A 1 135 ? -1.927 -1.203 10.183 1.00 92.12 135 ILE A C 1
ATOM 1075 O O . ILE A 1 135 ? -1.879 -1.849 9.137 1.00 92.12 135 ILE A O 1
ATOM 1079 N N . GLU A 1 136 ? -0.908 -1.149 11.041 1.00 91.50 136 GLU A N 1
ATOM 1080 C CA . GLU A 1 136 ? 0.341 -1.887 10.850 1.00 91.50 136 GLU A CA 1
ATOM 1081 C C . GLU A 1 136 ? 0.102 -3.403 10.843 1.00 91.50 136 GLU A C 1
ATOM 1083 O O . GLU A 1 136 ? 0.524 -4.084 9.909 1.00 91.50 136 GLU A O 1
ATOM 1088 N N . HIS A 1 137 ? -0.633 -3.919 11.828 1.00 91.31 137 HIS A N 1
ATOM 1089 C CA . HIS A 1 137 ? -0.936 -5.343 11.944 1.00 91.31 137 HIS A CA 1
ATOM 1090 C C . HIS A 1 137 ? -1.707 -5.872 10.721 1.00 91.31 137 HIS A C 1
ATOM 1092 O O . HIS A 1 137 ? -1.336 -6.890 10.135 1.00 91.31 137 HIS A O 1
ATOM 1098 N N . LEU A 1 138 ? -2.734 -5.143 10.269 1.00 89.88 138 LEU A N 1
ATOM 1099 C CA . LEU A 1 138 ? -3.504 -5.489 9.067 1.00 89.88 138 LEU A CA 1
ATOM 1100 C C . LEU A 1 138 ? -2.647 -5.430 7.796 1.00 89.88 138 LEU A C 1
ATOM 1102 O O . LEU A 1 138 ? -2.770 -6.297 6.932 1.00 89.88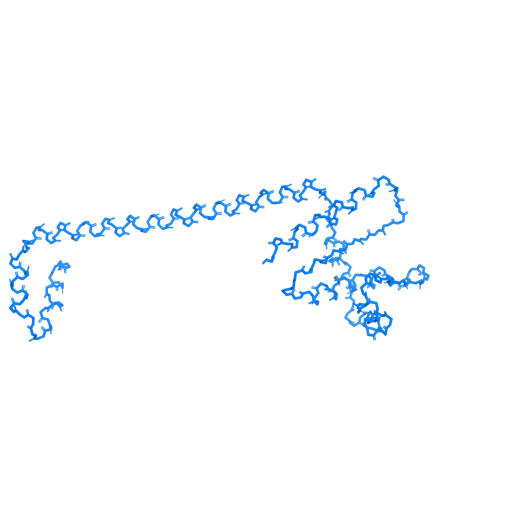 138 LEU A O 1
ATOM 1106 N N . SER A 1 139 ? -1.751 -4.442 7.693 1.00 86.25 139 SER A N 1
ATOM 1107 C CA . SER A 1 139 ? -0.828 -4.326 6.561 1.00 86.25 139 SER A CA 1
ATOM 1108 C C . SER A 1 139 ? 0.182 -5.474 6.507 1.00 86.25 139 SER A C 1
ATOM 1110 O O . SER A 1 139 ? 0.595 -5.844 5.412 1.00 86.25 139 SER A O 1
ATOM 1112 N N . GLN A 1 140 ? 0.592 -6.027 7.652 1.00 86.62 140 GLN A N 1
ATOM 1113 C CA . GLN A 1 140 ? 1.506 -7.175 7.723 1.00 86.62 140 GLN A CA 1
ATOM 1114 C C . GLN A 1 140 ? 0.803 -8.503 7.420 1.00 86.62 140 GLN A C 1
ATOM 1116 O O . GLN A 1 140 ? 1.403 -9.391 6.819 1.00 86.62 140 GLN A O 1
ATOM 1121 N N . MET A 1 141 ? -0.474 -8.639 7.793 1.00 83.00 141 MET A N 1
ATOM 1122 C CA . MET A 1 141 ? -1.286 -9.815 7.447 1.00 83.00 141 MET A CA 1
ATOM 1123 C C . MET A 1 141 ? -1.652 -9.880 5.959 1.00 83.00 141 MET A C 1
ATOM 1125 O O . MET A 1 141 ? -2.074 -10.929 5.467 1.00 83.00 141 MET A O 1
ATOM 1129 N N . GLN A 1 142 ? -1.499 -8.775 5.230 1.00 72.62 142 GLN A N 1
ATOM 1130 C CA . GLN A 1 142 ? -1.770 -8.711 3.802 1.00 72.62 142 GLN A CA 1
ATOM 1131 C C . GLN A 1 142 ? -0.712 -9.518 3.016 1.00 72.62 142 GLN A C 1
ATOM 1133 O O . GLN A 1 142 ? 0.354 -9.021 2.664 1.00 72.62 142 GLN A O 1
ATOM 1138 N N . GLY A 1 143 ? -1.011 -10.792 2.744 1.00 65.06 143 GLY A N 1
ATOM 1139 C CA . GLY A 1 143 ? -0.282 -11.619 1.774 1.00 65.06 143 GLY A CA 1
ATOM 1140 C C . GLY A 1 143 ? -0.632 -11.273 0.317 1.00 65.06 143 GLY A C 1
ATOM 1141 O O . GLY A 1 143 ? -1.355 -10.314 0.053 1.00 65.06 143 GLY A O 1
ATOM 1142 N N . SER A 1 144 ? -0.175 -12.093 -0.639 1.00 58.41 144 SER A N 1
ATOM 1143 C CA . SER A 1 144 ? -0.447 -12.007 -2.092 1.00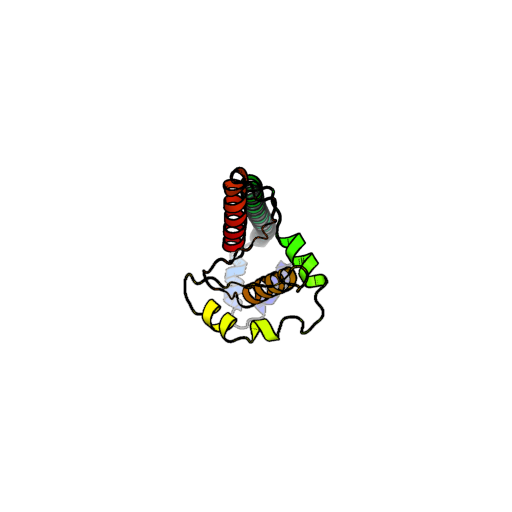 58.41 144 SER A CA 1
ATOM 1144 C C . SER A 1 144 ? -1.909 -12.326 -2.473 1.00 58.41 144 SER A C 1
ATOM 1146 O O . SER A 1 144 ? -2.194 -13.100 -3.385 1.00 58.41 144 SER A O 1
ATOM 1148 N N . GLY A 1 145 ? -2.864 -11.749 -1.745 1.00 61.75 145 GLY A N 1
ATOM 1149 C CA . GLY A 1 145 ? -4.294 -11.819 -2.017 1.00 61.75 145 GLY A CA 1
ATOM 1150 C C . GLY A 1 145 ? -4.798 -10.591 -2.778 1.00 61.75 145 GLY A C 1
ATOM 1151 O O . GLY A 1 145 ? -4.223 -9.510 -2.716 1.00 61.75 145 GLY A O 1
ATOM 1152 N N . ASN A 1 146 ? -5.935 -10.730 -3.462 1.00 69.81 146 ASN A N 1
ATOM 1153 C CA . ASN A 1 146 ? -6.582 -9.656 -4.232 1.00 69.81 146 ASN A CA 1
ATOM 1154 C C . ASN A 1 146 ? -7.395 -8.669 -3.354 1.00 69.81 146 ASN A C 1
ATOM 1156 O O . ASN A 1 146 ? -8.337 -8.042 -3.836 1.00 69.81 146 ASN A O 1
ATOM 1160 N N . ILE A 1 147 ? -7.088 -8.561 -2.057 1.00 78.81 147 ILE A N 1
ATOM 1161 C CA . ILE A 1 147 ? -7.792 -7.678 -1.114 1.00 78.81 147 ILE A CA 1
ATOM 1162 C C . ILE A 1 147 ? -6.983 -6.391 -0.980 1.00 78.81 147 ILE A C 1
ATOM 1164 O O . ILE A 1 147 ? -5.811 -6.457 -0.633 1.00 78.81 147 ILE A O 1
ATOM 1168 N N . GLY A 1 148 ? -7.591 -5.230 -1.240 1.00 80.06 148 GLY A N 1
ATOM 1169 C CA . GLY A 1 148 ? -6.963 -3.922 -1.033 1.00 80.06 148 GLY A CA 1
ATOM 1170 C C . GLY A 1 148 ? -7.249 -3.369 0.363 1.00 80.06 148 GLY A C 1
ATOM 1171 O O . GLY A 1 148 ? -8.411 -3.234 0.737 1.00 80.06 148 GLY A O 1
ATOM 1172 N N . PHE A 1 149 ? -6.203 -3.031 1.119 1.00 86.56 149 PHE A N 1
ATOM 1173 C CA . PHE A 1 149 ? -6.306 -2.431 2.450 1.00 86.56 149 PHE A CA 1
ATOM 1174 C C . PHE A 1 149 ? -6.012 -0.927 2.408 1.00 86.56 149 PHE A C 1
ATOM 1176 O O . PHE A 1 149 ? -4.923 -0.513 2.027 1.00 86.56 149 PHE A O 1
ATOM 1183 N N . THR A 1 150 ? -6.961 -0.096 2.836 1.00 88.31 150 THR A N 1
ATOM 1184 C CA . THR A 1 150 ? -6.793 1.366 2.887 1.00 88.31 150 THR A CA 1
ATOM 1185 C C . THR A 1 150 ? -7.138 1.918 4.251 1.00 88.31 150 THR A C 1
ATOM 1187 O O . THR A 1 150 ? -8.052 1.417 4.904 1.00 88.31 150 THR A O 1
ATOM 1190 N N . HIS A 1 151 ? -6.473 2.999 4.646 1.00 88.38 151 HIS A N 1
ATOM 1191 C CA . HIS A 1 151 ? -6.700 3.641 5.936 1.00 88.38 151 HIS A CA 1
ATOM 1192 C C . HIS A 1 151 ? -6.677 5.166 5.819 1.00 88.38 151 HIS A C 1
ATOM 1194 O O . HIS A 1 151 ? -6.092 5.741 4.902 1.00 88.38 151 HIS A O 1
ATOM 1200 N N . MET A 1 152 ? -7.309 5.838 6.777 1.00 86.44 152 MET A N 1
ATOM 1201 C CA . MET A 1 152 ? -7.227 7.287 6.928 1.00 86.44 152 MET A CA 1
ATOM 1202 C C . MET A 1 152 ? -7.400 7.674 8.394 1.00 86.44 152 MET A C 1
ATOM 1204 O O . MET A 1 152 ? -8.132 7.020 9.134 1.00 86.44 152 MET A O 1
ATOM 1208 N N . PHE A 1 153 ? -6.768 8.774 8.797 1.00 83.69 153 PHE A N 1
ATOM 1209 C CA . PHE A 1 153 ? -7.003 9.394 10.095 1.00 83.69 153 PHE A CA 1
ATOM 1210 C C . PHE A 1 153 ? -7.929 10.598 9.924 1.00 83.69 153 PHE A C 1
ATOM 1212 O O . PHE A 1 153 ? -7.578 11.579 9.266 1.00 83.69 153 PHE A O 1
ATOM 1219 N N . CYS A 1 154 ? -9.113 10.539 10.530 1.00 78.94 154 CYS A N 1
ATOM 1220 C CA . CYS A 1 154 ? -10.043 11.664 10.559 1.00 78.94 154 CYS A CA 1
ATOM 1221 C C . CYS A 1 154 ? -9.813 12.514 11.811 1.00 78.94 154 CYS A C 1
ATOM 1223 O O . CYS A 1 154 ? -9.776 12.001 12.927 1.00 78.94 154 CYS A O 1
ATOM 1225 N N . ASN A 1 155 ? -9.688 13.827 11.625 1.00 74.12 155 ASN A N 1
ATOM 1226 C CA . ASN A 1 155 ? -9.619 14.794 12.718 1.00 74.12 155 ASN A CA 1
ATOM 1227 C C . ASN A 1 155 ? -11.004 15.430 12.957 1.00 74.12 155 ASN A C 1
ATOM 1229 O O . ASN A 1 155 ? -11.805 15.527 12.029 1.00 74.12 155 ASN A O 1
ATOM 1233 N N . TYR A 1 156 ? -11.265 15.920 14.173 1.00 67.19 156 TYR A N 1
ATOM 1234 C CA . TYR A 1 156 ? -12.532 16.533 14.603 1.00 67.19 156 TYR A CA 1
ATOM 1235 C C . TYR A 1 156 ? -12.926 17.786 13.808 1.00 67.19 156 TYR A C 1
ATOM 1237 O O . TYR A 1 156 ? -14.079 18.199 13.843 1.00 67.19 156 TYR A O 1
ATOM 1245 N N . LYS A 1 157 ? -11.999 18.378 13.045 1.00 62.28 157 LYS A N 1
ATOM 1246 C CA . LYS A 1 157 ? -12.269 19.463 12.082 1.00 62.28 157 LYS A CA 1
ATOM 1247 C C . LYS A 1 157 ? -12.979 18.958 10.812 1.00 62.28 157 LYS A C 1
ATOM 1249 O O . LYS A 1 157 ? -12.745 19.463 9.714 1.00 62.28 157 LYS A O 1
ATOM 1254 N N . PHE A 1 158 ? -13.790 17.916 10.951 1.00 58.34 158 PHE A N 1
ATOM 1255 C CA . PHE A 1 158 ? -14.515 17.285 9.865 1.00 58.34 158 PHE A CA 1
ATOM 1256 C C . PHE A 1 158 ? -15.593 18.241 9.347 1.00 58.34 158 PHE A C 1
ATOM 1258 O O . PHE A 1 158 ? -16.541 18.559 10.057 1.00 58.34 158 PHE A O 1
ATOM 1265 N N . ASN A 1 159 ? -15.449 18.677 8.096 1.00 61.47 159 ASN A N 1
ATOM 1266 C CA . ASN A 1 159 ? -16.469 19.427 7.372 1.00 61.47 159 ASN A CA 1
ATOM 1267 C C . ASN A 1 159 ? -17.012 18.558 6.236 1.00 61.47 159 ASN A C 1
ATOM 1269 O O . ASN A 1 159 ? -16.243 17.888 5.550 1.00 61.47 159 ASN A O 1
ATOM 1273 N N . VAL A 1 160 ? -18.325 18.620 5.995 1.00 56.50 160 VAL A N 1
ATOM 1274 C CA . VAL A 1 160 ? -19.031 17.846 4.950 1.00 56.50 160 VAL A CA 1
ATOM 1275 C C . VAL A 1 160 ? -18.442 18.076 3.546 1.00 56.50 160 VAL A C 1
ATOM 1277 O O . VAL A 1 160 ? -18.454 17.171 2.716 1.00 56.50 160 VAL A O 1
ATOM 1280 N N . GLY A 1 161 ? -17.833 19.243 3.299 1.00 62.66 161 GLY A N 1
ATOM 1281 C CA . GLY A 1 161 ? -17.105 19.542 2.058 1.00 62.66 161 GLY A CA 1
ATOM 1282 C C . GLY A 1 161 ? -15.840 18.700 1.823 1.00 62.66 161 GLY A C 1
ATOM 1283 O O . GLY A 1 161 ? -15.354 18.646 0.700 1.00 62.66 161 GLY A O 1
ATOM 1284 N N . ASN A 1 162 ? -15.326 18.001 2.841 1.00 71.31 162 ASN A N 1
ATOM 1285 C CA . ASN A 1 162 ? -14.098 17.207 2.747 1.00 71.31 162 ASN A CA 1
ATOM 1286 C C . ASN A 1 162 ? -14.339 15.741 2.346 1.00 71.31 162 ASN A C 1
ATOM 1288 O O . ASN A 1 162 ? -13.376 15.021 2.089 1.00 71.31 162 ASN A O 1
ATOM 1292 N N . THR A 1 163 ? -15.592 15.279 2.262 1.00 79.50 163 THR A N 1
ATOM 1293 C CA . THR A 1 163 ? -15.930 13.877 1.938 1.00 79.50 163 THR A CA 1
ATOM 1294 C C . THR A 1 163 ? -15.354 13.431 0.593 1.00 79.50 163 THR A C 1
ATOM 1296 O O . THR A 1 163 ? -14.797 12.339 0.491 1.00 79.50 163 THR A O 1
ATOM 1299 N N . SER A 1 164 ? -15.421 14.287 -0.429 1.00 82.62 164 SER A N 1
ATOM 1300 C CA . SER A 1 164 ? -14.832 14.028 -1.750 1.00 82.62 164 SER A CA 1
ATOM 1301 C C . SER A 1 164 ? -13.316 13.836 -1.669 1.00 82.62 164 SER A C 1
ATOM 1303 O O . SER A 1 164 ? -12.785 12.897 -2.256 1.00 82.62 164 SER A O 1
ATOM 1305 N N . HIS A 1 165 ? -12.625 14.663 -0.880 1.00 80.56 165 HIS A N 1
ATOM 1306 C CA . HIS A 1 165 ? -11.185 14.554 -0.658 1.00 80.56 165 HIS A CA 1
ATOM 1307 C C . HIS A 1 165 ? -10.800 13.245 0.043 1.00 80.56 165 HIS A C 1
ATOM 1309 O O . HIS A 1 165 ? -9.789 12.643 -0.319 1.00 80.56 165 HIS A O 1
ATOM 1315 N N . PHE A 1 166 ? -11.612 12.770 0.993 1.00 81.50 166 PHE A N 1
ATOM 1316 C CA . PHE A 1 166 ? -11.393 11.481 1.657 1.00 81.50 166 PHE A CA 1
ATOM 1317 C C . PHE A 1 166 ? -11.619 10.294 0.720 1.00 81.50 166 PHE A C 1
ATOM 1319 O O . PHE A 1 166 ? -10.788 9.391 0.662 1.00 81.50 166 PHE A O 1
ATOM 1326 N N . LEU A 1 167 ? -12.703 10.303 -0.057 1.00 87.56 167 LEU A N 1
ATOM 1327 C CA . LEU A 1 167 ? -12.953 9.251 -1.044 1.00 87.56 167 LEU A CA 1
ATOM 1328 C C . LEU A 1 167 ? -11.840 9.201 -2.092 1.00 87.56 167 LEU A C 1
ATOM 1330 O O . LEU A 1 167 ? -11.349 8.123 -2.419 1.00 87.56 167 LEU A O 1
ATOM 1334 N N . ALA A 1 168 ? -11.387 10.362 -2.560 1.00 88.44 168 ALA A N 1
ATOM 1335 C CA . ALA A 1 168 ? -10.274 10.453 -3.491 1.00 88.44 168 ALA A CA 1
ATOM 1336 C C . ALA A 1 168 ? -8.961 9.943 -2.868 1.00 88.44 168 ALA A C 1
ATOM 1338 O O . ALA A 1 168 ? -8.204 9.209 -3.497 1.00 88.44 168 ALA A O 1
ATOM 1339 N N . ALA A 1 169 ? -8.711 10.256 -1.599 1.00 86.31 169 ALA A N 1
ATOM 1340 C CA . ALA A 1 169 ? -7.586 9.725 -0.839 1.00 86.31 169 ALA A CA 1
ATOM 1341 C C . ALA A 1 169 ? -7.592 8.190 -0.714 1.00 86.31 169 ALA A C 1
ATOM 1343 O O . ALA A 1 169 ? -6.548 7.557 -0.890 1.00 86.31 169 ALA A O 1
ATOM 1344 N N . LEU A 1 170 ? -8.748 7.590 -0.423 1.00 88.88 170 LEU A N 1
ATOM 1345 C CA . LEU A 1 170 ? -8.901 6.134 -0.361 1.00 88.88 170 LEU A CA 1
ATOM 1346 C C . LEU A 1 170 ? -8.733 5.506 -1.751 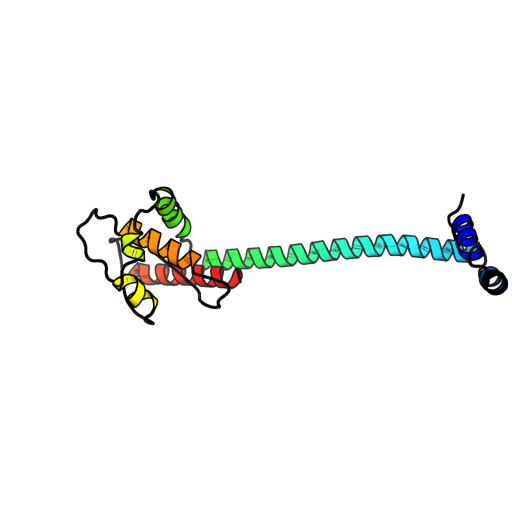1.00 88.88 170 LEU A C 1
ATOM 1348 O O . LEU A 1 170 ? -8.012 4.521 -1.902 1.00 88.88 170 LEU A O 1
ATOM 1352 N N . LEU A 1 171 ? -9.320 6.118 -2.784 1.00 90.00 171 LEU A N 1
ATOM 1353 C CA . LEU A 1 171 ? -9.177 5.673 -4.170 1.00 90.00 171 LEU A CA 1
ATOM 1354 C C . LEU A 1 171 ? -7.713 5.690 -4.624 1.00 90.00 171 LEU A C 1
ATOM 1356 O O . LEU A 1 171 ? -7.245 4.719 -5.218 1.00 90.00 171 LEU A O 1
ATOM 1360 N N . LYS A 1 172 ? -6.968 6.751 -4.297 1.00 88.69 172 LYS A N 1
ATOM 1361 C CA . LYS A 1 172 ? -5.528 6.844 -4.566 1.00 88.69 172 LYS A CA 1
ATOM 1362 C C . LYS A 1 172 ? -4.769 5.667 -3.951 1.00 88.69 172 LYS A C 1
ATOM 1364 O O . LYS A 1 172 ? -3.950 5.060 -4.638 1.00 88.69 172 LYS A O 1
ATOM 1369 N N . GLN A 1 173 ? -5.058 5.318 -2.694 1.00 87.25 173 GLN A N 1
ATOM 1370 C CA . GLN A 1 173 ? -4.426 4.171 -2.031 1.00 87.25 173 GLN A CA 1
ATOM 1371 C C . GLN A 1 173 ? -4.768 2.850 -2.733 1.00 87.25 173 GLN A C 1
ATOM 1373 O O . GLN A 1 173 ? -3.864 2.066 -3.007 1.00 87.25 173 GLN A O 1
ATOM 1378 N N . LEU A 1 174 ? -6.037 2.617 -3.091 1.00 87.12 174 LEU A N 1
ATOM 1379 C CA . LEU A 1 174 ? -6.454 1.399 -3.803 1.00 87.12 174 LEU A CA 1
ATOM 1380 C C . LEU A 1 174 ? -5.749 1.237 -5.149 1.00 87.12 174 LEU A C 1
ATOM 1382 O O . LEU A 1 174 ? -5.259 0.152 -5.466 1.00 87.12 174 LEU A O 1
ATOM 1386 N N . VAL A 1 175 ? -5.669 2.322 -5.920 1.00 86.56 175 VAL A N 1
ATOM 1387 C CA . VAL A 1 175 ? -4.958 2.354 -7.201 1.00 86.56 175 VAL A CA 1
ATOM 1388 C C . VAL A 1 175 ? -3.491 1.974 -6.977 1.00 86.56 175 VAL A C 1
ATOM 1390 O O . VAL A 1 175 ? -2.994 1.047 -7.613 1.00 86.56 175 VAL A O 1
ATOM 1393 N N . GLN A 1 176 ? -2.816 2.600 -6.008 1.00 83.94 176 GLN A N 1
ATOM 1394 C CA . GLN A 1 176 ? -1.414 2.309 -5.680 1.00 83.94 176 GLN A CA 1
ATOM 1395 C C . GLN A 1 176 ? -1.173 0.865 -5.209 1.00 83.94 176 GLN A C 1
ATOM 1397 O O . GLN A 1 176 ? -0.144 0.285 -5.552 1.00 83.94 176 GLN A O 1
ATOM 1402 N N . ILE A 1 177 ? -2.105 0.278 -4.453 1.00 80.88 177 ILE A N 1
ATOM 1403 C CA . ILE A 1 177 ? -2.019 -1.116 -3.989 1.00 80.88 177 ILE A CA 1
ATOM 1404 C C . ILE A 1 177 ? -2.143 -2.079 -5.164 1.00 80.88 177 ILE A C 1
ATOM 1406 O O . ILE A 1 177 ? -1.313 -2.977 -5.306 1.00 80.88 177 ILE A O 1
ATOM 1410 N N . LYS A 1 178 ? -3.126 -1.864 -6.046 1.00 80.62 178 LYS A N 1
ATOM 1411 C CA . LYS A 1 178 ? -3.329 -2.725 -7.216 1.00 80.62 178 LYS A CA 1
ATOM 1412 C C . LYS A 1 178 ? -2.116 -2.741 -8.146 1.00 80.62 178 LYS A C 1
ATOM 1414 O O . LYS A 1 178 ? -1.869 -3.753 -8.781 1.00 80.62 178 LYS A O 1
ATOM 1419 N N . MET A 1 179 ? -1.356 -1.650 -8.196 1.00 71.38 179 MET A N 1
ATOM 1420 C CA . MET A 1 179 ? -0.156 -1.533 -9.031 1.00 71.38 179 MET A CA 1
ATOM 1421 C C . MET A 1 179 ? 1.105 -2.157 -8.418 1.00 71.38 179 MET A C 1
ATOM 1423 O O . MET A 1 179 ? 2.104 -2.295 -9.117 1.00 71.38 179 MET A O 1
ATOM 1427 N N . ARG A 1 180 ? 1.096 -2.519 -7.126 1.00 65.56 180 ARG A N 1
ATOM 1428 C CA . ARG A 1 180 ? 2.207 -3.242 -6.477 1.00 65.56 180 ARG A CA 1
ATOM 1429 C C . ARG A 1 180 ? 2.122 -4.765 -6.620 1.00 65.56 180 ARG A C 1
ATOM 1431 O O . ARG A 1 180 ? 3.094 -5.429 -6.272 1.00 65.56 180 ARG A O 1
ATOM 1438 N N . THR A 1 181 ? 0.975 -5.293 -7.052 1.00 54.56 181 THR A N 1
ATOM 1439 C CA . THR A 1 181 ? 0.688 -6.737 -7.154 1.00 54.56 181 THR A CA 1
ATOM 1440 C C . THR A 1 181 ? 0.759 -7.175 -8.605 1.00 54.56 181 THR A C 1
ATOM 1442 O O . THR A 1 181 ? 1.299 -8.271 -8.855 1.00 54.56 181 THR A O 1
#

pLDDT: mean 81.12, std 14.03, range [47.56, 95.81]

Foldseek 3Di:
DDVVVVVLVVQPPPPPCVVVSVVVCVVADPVRVVVVVVVVVVVVVVVVVVVVVVVVVVVVVVVVVVVVLVVVLCVLAVDDAVVVLVVLVVPDDPPPLVCVCPDPLNVVQVPDPPHDDDDDDDPPPCPVSNVSVVLVVVVVVDDPDPDQDFDDDDDPPDDPVCVSNVVSRRVSSRSVVVVVD

Radius of gyration: 33.44 Å; chains: 1; bounding box: 67×59×79 Å

Organism: NCBI:txid1314779

Sequence (181 aa):
MTILDEFQRKIVISSGVGKVVHALAWKFNKAEVDRMLSRMERLKVLILISLEMDHFKLSKAVNNDIKDIKTIAEWISPTVFPAQQSDLIARREEGTGQWFLDSPEFADWLREPRSTLFCPSIPGTGKTMLAAITIEHLSQMQGSGNIGFTHMFCNYKFNVGNTSHFLAALLKQLVQIKMRT

Secondary structure (DSSP, 8-state):
--HHHHHHHHHHTSTT-HHHHHHHHHHS-HHHHHHHHHHHHHHHHHHHHHHHHHHHHHHHHHHHHHHHHHHHHHHH-----HHHHHHHHHTPPTTTTHHHHTSHHHHHHHHSTT--------TTSSHHHHHHHHHHHHHHH--SSSPPP---PPPS---GGGHHHHHHHHHHHHHHHHTT-

InterPro domains:
  IPR027417 P-loop containing nucleoside triphosphate hydrolase [G3DSA:3.40.50.300] (105-181)
  IPR056884 Nephrocystin 3-like, N-terminal [PF24883] (95-177)